Protein AF-A0A816IHI3-F1 (afdb_monomer)

Radius of gyration: 27.76 Å; Cα contacts (8 Å, |Δi|>4): 76; chains: 1; bounding box: 65×47×73 Å

pLDDT: mean 72.96, std 15.38, range [38.97, 95.5]

Nearest PDB structures (foldseek):
  6iwb-assembly1_A  TM=3.724E-01  e=8.977E+00  Homo sapiens

Foldseek 3Di:
DCCPDPVNVVLLVPQPAPLPSPDDDDPDPVVSVVVLVVVCLVDLSSLLSVLLSVLVVVQVVCCVPVVDHDDVVVSNVRSVVSSVVVVVVVVVVVVVVVVVVVVVVVVVVVVVVVVVVVVVVVVVVVVVPPDD

Secondary structure (DSSP, 8-state):
-TTTSHHHHHHHHTS--S--TTT---S-HHHHHHHHHHHHHH-HHHHHHHHHHHHHHHHHHHHHHH--PPPHHHHHHHHHHHHHHHHHHHHHHHHHHHHHHHHHHHHHHHHHHHHHHHHHHHHHHHHHSS--

Mean predicted aligned error: 13.95 Å

Organism: Brassica napus (NCBI:txid3708)

Structure (mmCIF, N/CA/C/O backbone):
data_AF-A0A816IHI3-F1
#
_entry.id   AF-A0A816IHI3-F1
#
loop_
_atom_site.group_PDB
_atom_site.id
_atom_site.type_symbol
_atom_site.label_atom_id
_atom_site.label_alt_id
_atom_site.label_comp_id
_atom_site.label_asym_id
_atom_site.label_entity_id
_atom_site.label_seq_id
_atom_site.pdbx_PDB_ins_code
_atom_site.Cartn_x
_atom_site.Cartn_y
_atom_site.Cartn_z
_atom_site.occupancy
_atom_site.B_iso_or_equiv
_atom_site.auth_seq_id
_atom_site.auth_comp_id
_atom_site.auth_asym_id
_atom_site.auth_atom_id
_atom_site.pdbx_PDB_model_num
ATOM 1 N N . MET A 1 1 ? -6.001 6.823 -14.780 1.00 54.69 1 MET A N 1
ATOM 2 C CA . MET A 1 1 ? -4.618 6.287 -14.841 1.00 54.69 1 MET A CA 1
ATOM 3 C C . MET A 1 1 ? -4.343 5.078 -13.939 1.00 54.69 1 MET A C 1
ATOM 5 O O . MET A 1 1 ? -3.525 4.252 -14.330 1.00 54.69 1 MET A O 1
ATOM 9 N N . LEU A 1 2 ? -4.966 4.953 -12.754 1.00 60.22 2 LEU A N 1
ATOM 10 C CA . LEU A 1 2 ? -4.739 3.817 -11.835 1.00 60.22 2 LEU A CA 1
ATOM 11 C C . LEU A 1 2 ? -5.284 2.477 -12.367 1.00 60.22 2 LEU A C 1
ATOM 13 O O . LEU A 1 2 ? -4.637 1.454 -12.176 1.00 60.22 2 LEU A O 1
ATOM 17 N N . PHE A 1 3 ? -6.414 2.505 -13.082 1.00 65.06 3 PHE A N 1
ATOM 18 C CA . PHE A 1 3 ? -7.050 1.319 -13.683 1.00 65.06 3 PHE A CA 1
ATOM 19 C C . PHE A 1 3 ? -7.268 1.426 -15.202 1.00 65.06 3 PHE A C 1
ATOM 21 O O . PHE A 1 3 ? -7.580 0.439 -15.857 1.00 65.06 3 PHE A O 1
ATOM 28 N N . GLU A 1 4 ? -7.068 2.613 -15.777 1.00 63.34 4 GLU A N 1
ATOM 29 C CA . GLU A 1 4 ? -7.273 2.878 -17.211 1.00 63.34 4 GLU A CA 1
ATOM 30 C C . GLU A 1 4 ? -6.145 2.338 -18.099 1.00 63.34 4 GLU A C 1
ATOM 32 O O . GLU A 1 4 ? -6.367 1.959 -19.245 1.00 63.34 4 GLU A O 1
ATOM 37 N N . CYS A 1 5 ? -4.908 2.311 -17.596 1.00 70.88 5 CYS A N 1
ATOM 38 C CA . CYS A 1 5 ? -3.792 1.760 -18.354 1.00 70.88 5 CYS A CA 1
ATOM 39 C C . CYS A 1 5 ? -3.744 0.248 -18.148 1.00 70.88 5 CYS A C 1
ATOM 41 O O . CYS A 1 5 ? -3.660 -0.207 -17.006 1.00 70.88 5 CYS A O 1
ATOM 43 N N . ARG A 1 6 ? -3.699 -0.514 -19.250 1.00 76.44 6 ARG A N 1
ATOM 44 C CA . ARG A 1 6 ? -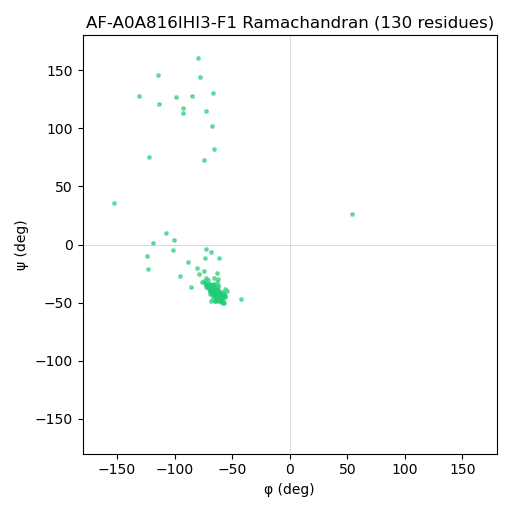3.599 -1.984 -19.249 1.00 76.44 6 ARG A CA 1
ATOM 45 C C . ARG A 1 6 ? -2.599 -2.508 -18.217 1.00 76.44 6 ARG A C 1
ATOM 47 O O . ARG A 1 6 ? -2.918 -3.404 -17.453 1.00 76.44 6 ARG A O 1
ATOM 54 N N . VAL A 1 7 ? -1.407 -1.919 -18.163 1.00 69.50 7 VAL A N 1
ATOM 55 C CA . VAL A 1 7 ? -0.346 -2.413 -17.275 1.00 69.50 7 VAL A CA 1
ATOM 56 C C . VAL A 1 7 ? -0.627 -2.105 -15.805 1.00 69.50 7 VAL A C 1
ATOM 58 O O . VAL A 1 7 ? -0.277 -2.889 -14.930 1.00 69.50 7 VAL A O 1
ATOM 61 N N . ALA A 1 8 ? -1.264 -0.970 -15.510 1.00 71.69 8 ALA A N 1
ATOM 62 C CA . ALA A 1 8 ? -1.695 -0.679 -14.148 1.00 71.69 8 ALA A CA 1
ATOM 63 C C . ALA A 1 8 ? -2.799 -1.659 -13.722 1.00 71.69 8 ALA A C 1
ATOM 65 O O . ALA A 1 8 ? -2.729 -2.207 -12.626 1.00 71.69 8 ALA A O 1
ATOM 66 N N . LYS A 1 9 ? -3.741 -1.956 -14.625 1.00 75.94 9 LYS A N 1
ATOM 67 C CA . LYS A 1 9 ? -4.796 -2.950 -14.418 1.00 75.94 9 LYS A CA 1
ATOM 68 C C . LYS A 1 9 ? -4.230 -4.338 -14.098 1.00 75.94 9 LYS A C 1
ATOM 70 O O . LYS A 1 9 ? -4.584 -4.896 -13.069 1.00 75.94 9 LYS A O 1
ATOM 75 N N . GLU A 1 10 ? -3.284 -4.827 -14.901 1.00 76.50 10 GLU A N 1
ATOM 76 C CA . GLU A 1 10 ? -2.610 -6.119 -14.679 1.00 76.50 10 GLU A CA 1
ATOM 77 C C . GLU A 1 10 ? -1.929 -6.181 -13.298 1.00 76.50 10 GLU A C 1
ATOM 79 O O . GLU A 1 10 ? -2.035 -7.180 -12.593 1.00 76.50 10 GLU A O 1
ATOM 84 N N . ILE A 1 11 ? -1.259 -5.102 -12.870 1.00 76.88 11 ILE A N 1
ATOM 85 C CA . ILE A 1 11 ? -0.626 -5.034 -11.541 1.00 76.88 11 ILE A CA 1
ATOM 86 C C . ILE A 1 11 ? -1.660 -5.157 -10.423 1.00 76.88 11 ILE A C 1
ATOM 88 O O . ILE A 1 11 ? -1.419 -5.882 -9.461 1.00 76.88 11 ILE A O 1
ATOM 92 N N . TRP A 1 12 ? -2.786 -4.456 -10.536 1.00 78.31 12 TRP A N 1
ATOM 93 C CA . TRP A 1 12 ? -3.829 -4.479 -9.513 1.00 78.31 12 TRP A CA 1
ATOM 94 C C . TRP A 1 12 ? -4.625 -5.790 -9.500 1.00 78.31 12 TRP A C 1
ATOM 96 O O . TRP A 1 12 ? -4.987 -6.251 -8.424 1.00 78.31 12 TRP A O 1
ATOM 106 N N . GLU A 1 13 ? -4.826 -6.434 -10.652 1.00 77.25 13 GLU A N 1
ATOM 107 C CA . GLU A 1 13 ? -5.466 -7.756 -10.759 1.00 77.25 13 GLU A CA 1
ATOM 108 C C . GLU A 1 13 ? -4.638 -8.880 -10.115 1.00 77.25 13 GLU A C 1
ATOM 110 O O . GLU A 1 13 ? -5.197 -9.858 -9.625 1.00 77.25 13 GLU A O 1
ATOM 115 N N . MET A 1 14 ? -3.308 -8.751 -10.079 1.00 73.62 14 MET A N 1
ATOM 116 C CA . MET A 1 14 ? -2.427 -9.748 -9.452 1.00 73.62 14 MET A CA 1
ATOM 117 C C . MET A 1 14 ? -2.459 -9.728 -7.919 1.00 73.62 14 MET A C 1
ATOM 119 O O . MET A 1 14 ? -1.895 -10.617 -7.279 1.00 73.62 14 MET A O 1
ATOM 123 N N . ILE A 1 15 ? -3.062 -8.710 -7.311 1.00 75.88 15 ILE A N 1
ATOM 124 C CA . ILE A 1 15 ? -3.031 -8.528 -5.863 1.00 75.88 15 ILE A CA 1
ATOM 125 C C . ILE A 1 15 ? -4.336 -9.074 -5.299 1.00 75.88 15 ILE A C 1
ATOM 127 O O . ILE A 1 15 ? -5.401 -8.673 -5.769 1.00 75.88 15 ILE A O 1
ATOM 131 N N . PRO A 1 16 ? -4.280 -9.977 -4.300 1.00 68.81 16 PRO A N 1
ATOM 132 C CA . PRO A 1 16 ? -5.449 -10.679 -3.782 1.00 68.81 16 PRO A CA 1
ATOM 133 C C . PRO A 1 16 ? -6.301 -9.741 -2.921 1.00 68.81 16 PRO A C 1
ATOM 135 O O . PRO A 1 16 ? -6.304 -9.831 -1.694 1.00 68.81 16 PRO A O 1
ATOM 138 N N . THR A 1 17 ? -6.986 -8.812 -3.577 1.00 68.62 17 THR A N 1
ATOM 139 C CA . THR A 1 17 ? -7.831 -7.793 -2.958 1.00 68.62 17 THR A CA 1
ATOM 140 C C . THR A 1 17 ? -9.277 -8.004 -3.338 1.00 68.62 17 THR A C 1
ATOM 142 O O . THR A 1 17 ? -9.586 -8.395 -4.464 1.00 68.62 17 THR A O 1
ATOM 145 N N . SER A 1 18 ? -10.174 -7.700 -2.409 1.00 64.81 18 SER A N 1
ATOM 146 C CA . SER A 1 18 ? -11.605 -7.597 -2.693 1.00 64.81 18 SER A CA 1
ATOM 147 C C . SER A 1 18 ? -11.961 -6.338 -3.489 1.00 64.81 18 SER A C 1
ATOM 149 O O . SER A 1 18 ? -13.115 -6.188 -3.895 1.00 64.81 18 SER A O 1
ATOM 151 N N . PHE A 1 19 ? -10.987 -5.456 -3.765 1.00 63.44 19 PHE A N 1
ATOM 152 C CA . PHE A 1 19 ? -11.126 -4.344 -4.701 1.00 63.44 19 PHE A CA 1
ATOM 153 C C . PHE A 1 19 ? -11.321 -4.898 -6.118 1.00 63.44 19 PHE A C 1
ATOM 155 O O . PHE A 1 19 ? -10.387 -5.035 -6.904 1.00 63.44 19 PHE A O 1
ATOM 162 N N . TYR A 1 20 ? -12.551 -5.276 -6.446 1.00 54.72 20 TYR A N 1
ATOM 163 C CA . TYR A 1 20 ? -12.875 -5.835 -7.747 1.00 54.72 20 TYR A CA 1
ATOM 164 C C . TYR A 1 20 ? -12.713 -4.744 -8.816 1.00 54.72 20 TYR A C 1
ATOM 166 O O . TYR A 1 20 ? -13.567 -3.876 -8.986 1.00 54.72 20 TYR A O 1
ATOM 174 N N . VAL A 1 21 ? -11.600 -4.801 -9.552 1.00 54.69 21 VAL A N 1
ATOM 175 C CA . VAL A 1 21 ? -11.231 -3.874 -10.639 1.00 54.69 21 VAL A CA 1
ATOM 176 C C . VAL A 1 21 ? -12.251 -3.891 -11.795 1.00 54.69 21 VAL A C 1
ATOM 178 O O . VAL A 1 21 ? -12.211 -3.029 -12.667 1.00 54.69 21 VAL A O 1
ATOM 181 N N . SER A 1 22 ? -13.185 -4.851 -11.840 1.00 52.47 22 SER A N 1
ATOM 182 C CA . SER A 1 22 ? -13.953 -5.139 -13.058 1.00 52.47 22 SER A CA 1
ATOM 183 C C . SER A 1 22 ? -15.386 -4.593 -13.136 1.00 52.47 22 SER A C 1
ATOM 185 O O . SER A 1 22 ? -15.996 -4.786 -14.184 1.00 52.47 22 SER A O 1
ATOM 187 N N . ALA A 1 23 ? -15.958 -3.965 -12.099 1.00 51.47 23 ALA A N 1
ATOM 188 C CA . ALA A 1 23 ? -17.389 -3.596 -12.126 1.00 51.47 23 ALA A CA 1
ATOM 189 C C . ALA A 1 23 ? -17.705 -2.103 -11.926 1.00 51.47 23 ALA A C 1
ATOM 191 O O . ALA A 1 23 ? -18.780 -1.662 -12.324 1.00 51.47 23 ALA A O 1
ATOM 192 N N . SER A 1 24 ? -16.805 -1.312 -11.335 1.00 53.25 24 SER A N 1
ATOM 193 C CA . SER A 1 24 ? -17.119 0.075 -10.954 1.00 53.25 24 SER A CA 1
ATOM 194 C C . SER A 1 24 ? -15.897 0.996 -10.917 1.00 53.25 24 SER A C 1
ATOM 196 O O . SER A 1 24 ? -15.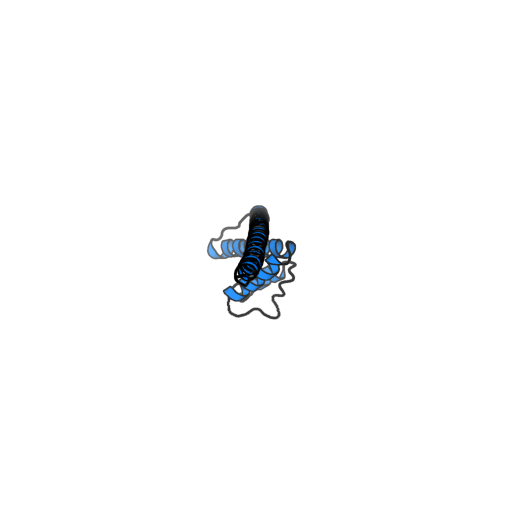786 1.848 -10.038 1.00 53.25 24 SER A O 1
ATOM 198 N N . THR A 1 25 ? -14.937 0.814 -11.823 1.00 60.88 25 THR A N 1
ATOM 199 C CA . THR A 1 25 ? -13.873 1.809 -12.011 1.00 60.88 25 THR A CA 1
ATOM 200 C C . THR A 1 25 ? -14.470 3.018 -12.713 1.00 60.88 25 THR A C 1
ATOM 202 O O . THR A 1 25 ? -14.914 2.893 -13.855 1.00 60.88 25 THR A O 1
ATOM 205 N N . SER A 1 26 ? -14.508 4.169 -12.044 1.00 63.72 26 SER A N 1
ATOM 206 C CA . SER A 1 26 ? -14.887 5.418 -12.703 1.00 63.72 26 SER A CA 1
ATOM 207 C C . SER A 1 26 ? -13.700 5.983 -13.485 1.00 63.72 26 SER A C 1
ATOM 209 O O . SER A 1 26 ? -12.546 5.652 -13.203 1.00 63.72 26 SER A O 1
ATOM 211 N N . ASP A 1 27 ? -13.952 6.874 -14.443 1.00 68.00 27 ASP A N 1
ATOM 212 C CA . ASP A 1 27 ? -12.881 7.612 -15.136 1.00 68.00 27 ASP A CA 1
ATOM 213 C C . ASP A 1 27 ? -12.167 8.611 -14.199 1.00 68.00 27 ASP A C 1
ATOM 215 O O . ASP A 1 27 ? -11.164 9.235 -14.550 1.00 68.00 27 ASP A O 1
ATOM 219 N N . ASN A 1 28 ? -12.672 8.776 -12.971 1.00 76.31 28 ASN A N 1
ATOM 220 C CA . ASN A 1 28 ? -12.136 9.690 -11.984 1.00 76.31 28 ASN A CA 1
ATOM 221 C C . ASN A 1 28 ? -11.129 8.984 -11.063 1.00 76.31 28 ASN A C 1
ATOM 223 O O . ASN A 1 28 ? -11.455 8.147 -10.219 1.00 76.31 28 ASN A O 1
ATOM 227 N N . LEU A 1 29 ? -9.864 9.390 -11.177 1.00 73.06 29 LEU A N 1
ATOM 228 C CA . LEU A 1 29 ? -8.768 8.904 -10.339 1.00 73.06 29 LEU A CA 1
ATOM 229 C C . LEU A 1 29 ? -9.044 9.063 -8.836 1.00 73.06 29 LEU A C 1
ATOM 231 O O . LEU A 1 29 ? -8.693 8.182 -8.054 1.00 73.06 29 LEU A O 1
ATOM 235 N N . ILE A 1 30 ? -9.645 10.184 -8.435 1.00 78.25 30 ILE A N 1
ATOM 236 C CA . ILE A 1 30 ? -9.879 10.517 -7.027 1.00 78.25 30 ILE A CA 1
ATOM 237 C C . ILE A 1 30 ? -10.929 9.579 -6.436 1.00 78.25 30 ILE A C 1
ATOM 239 O O . ILE A 1 30 ? -10.747 9.075 -5.331 1.00 78.25 30 ILE A O 1
ATOM 243 N N . GLU A 1 31 ? -11.999 9.300 -7.177 1.00 76.44 31 GLU A N 1
ATOM 244 C CA . GLU A 1 31 ? -13.033 8.351 -6.756 1.00 76.44 31 GLU A CA 1
ATOM 245 C C . GLU A 1 31 ? -12.459 6.949 -6.602 1.00 76.44 31 GLU A C 1
ATOM 247 O O . GLU A 1 31 ? -12.630 6.334 -5.554 1.00 76.44 31 GLU A O 1
ATOM 252 N N . ASN A 1 32 ? -11.694 6.488 -7.590 1.00 75.00 32 ASN A N 1
ATOM 253 C CA . ASN A 1 32 ? -11.012 5.199 -7.529 1.00 75.00 32 ASN A CA 1
ATOM 254 C C . ASN A 1 32 ? -10.097 5.085 -6.298 1.00 75.00 32 ASN A C 1
ATOM 256 O O . ASN A 1 32 ? -10.126 4.076 -5.597 1.00 75.00 32 ASN A O 1
ATOM 260 N N . ILE A 1 33 ? -9.320 6.128 -5.984 1.00 78.25 33 ILE A N 1
ATOM 261 C CA . ILE A 1 33 ? -8.488 6.161 -4.771 1.00 78.25 33 ILE A CA 1
ATOM 262 C C . ILE A 1 33 ? -9.359 6.139 -3.512 1.00 78.25 33 ILE A C 1
ATOM 264 O O . ILE A 1 33 ? -9.055 5.404 -2.577 1.00 78.25 33 ILE A O 1
ATOM 268 N N . ASN A 1 34 ? -10.450 6.903 -3.478 1.00 79.25 34 ASN A N 1
ATOM 269 C CA . ASN A 1 34 ? -11.355 6.928 -2.332 1.00 79.25 34 ASN A CA 1
ATOM 270 C C . ASN A 1 34 ? -11.997 5.560 -2.079 1.00 79.25 34 ASN A C 1
ATOM 272 O O . ASN A 1 34 ? -12.044 5.133 -0.928 1.00 79.25 34 ASN A O 1
ATOM 276 N N . TYR A 1 35 ? -12.421 4.841 -3.121 1.00 77.19 35 TYR A N 1
ATOM 277 C CA . TYR A 1 35 ? -12.937 3.476 -2.989 1.00 77.19 35 TYR A CA 1
ATOM 278 C C . TYR A 1 35 ? -11.908 2.533 -2.359 1.00 77.19 35 TYR A C 1
ATOM 280 O O . TYR A 1 35 ? -12.228 1.807 -1.415 1.00 77.19 35 TYR A O 1
ATOM 288 N N . LEU A 1 36 ? -10.658 2.598 -2.823 1.00 75.75 36 LEU A N 1
ATOM 289 C CA . LEU A 1 36 ? -9.564 1.804 -2.264 1.00 75.75 36 LEU A CA 1
ATOM 290 C C . LEU A 1 36 ? -9.297 2.158 -0.796 1.00 75.75 36 LEU A C 1
ATOM 292 O O . LEU A 1 36 ? -9.155 1.273 0.047 1.00 75.75 36 LEU A O 1
ATOM 296 N N . LEU A 1 37 ? -9.282 3.451 -0.465 1.00 77.38 37 LEU A N 1
ATOM 297 C CA . LEU A 1 37 ? -9.068 3.920 0.903 1.00 77.38 37 LEU A CA 1
ATOM 298 C C . LEU A 1 37 ? -10.212 3.520 1.840 1.00 77.38 37 LEU A C 1
ATOM 300 O O . LEU A 1 37 ? -9.959 3.209 3.003 1.00 77.38 37 LEU A O 1
ATOM 304 N N . ILE A 1 38 ? -11.458 3.509 1.362 1.00 79.12 38 ILE A N 1
ATOM 305 C CA . ILE A 1 38 ? -12.614 3.076 2.154 1.00 79.12 38 ILE A CA 1
ATOM 306 C C . ILE A 1 38 ? -12.492 1.591 2.503 1.00 79.12 38 ILE A C 1
ATOM 308 O O . ILE A 1 38 ? -12.611 1.248 3.680 1.00 79.12 38 ILE A O 1
ATOM 312 N N . GLY A 1 39 ? -12.192 0.718 1.536 1.00 73.88 39 GLY A N 1
ATOM 313 C CA . GLY A 1 39 ? -12.004 -0.706 1.842 1.00 73.88 39 GLY A CA 1
ATOM 314 C C . GLY A 1 39 ? -10.766 -0.963 2.710 1.00 73.88 39 GLY A C 1
ATOM 315 O O . GLY A 1 39 ? -10.834 -1.743 3.657 1.00 73.88 39 GLY A O 1
ATOM 316 N N . ALA A 1 40 ? -9.680 -0.206 2.512 1.00 75.19 40 ALA A N 1
ATOM 317 C CA . ALA A 1 40 ? -8.499 -0.257 3.379 1.00 75.19 40 ALA A CA 1
ATOM 318 C C . ALA A 1 40 ? -8.777 0.176 4.835 1.00 75.19 40 ALA A C 1
ATOM 320 O O . ALA A 1 40 ? -8.047 -0.211 5.748 1.00 75.19 40 ALA A O 1
ATOM 321 N N . LYS A 1 41 ? -9.814 0.985 5.089 1.00 75.44 41 LYS A N 1
ATOM 322 C CA . LYS A 1 41 ? -10.251 1.313 6.458 1.00 75.44 41 LYS A CA 1
ATOM 323 C C . LYS A 1 41 ? -11.081 0.203 7.102 1.00 75.44 41 LYS A C 1
ATOM 325 O O . LYS A 1 41 ? -11.131 0.141 8.327 1.00 75.44 41 LYS A O 1
ATOM 330 N N . GLN A 1 42 ? -11.746 -0.632 6.307 1.00 76.88 42 GLN A N 1
ATOM 331 C CA . GLN A 1 42 ? -12.634 -1.687 6.799 1.00 76.88 42 GLN A CA 1
ATOM 332 C C . GLN A 1 42 ? -11.872 -2.975 7.134 1.00 76.88 42 GLN A C 1
ATOM 334 O O . GLN A 1 42 ? -12.191 -3.618 8.132 1.00 76.88 42 GLN A O 1
ATOM 339 N N . ASP A 1 43 ? -10.840 -3.319 6.356 1.00 79.12 43 ASP A N 1
ATOM 340 C CA . ASP A 1 43 ? -10.009 -4.503 6.588 1.00 79.12 43 ASP A CA 1
ATOM 341 C C . ASP A 1 43 ? -8.506 -4.167 6.549 1.00 79.12 43 ASP A C 1
ATOM 343 O O . ASP A 1 43 ? -7.973 -3.608 5.587 1.00 79.12 43 ASP A O 1
ATOM 347 N N . LYS A 1 44 ? -7.789 -4.574 7.603 1.00 78.25 44 LYS A N 1
ATOM 348 C CA . LYS A 1 44 ? -6.329 -4.434 7.718 1.00 78.25 44 LYS A CA 1
ATOM 349 C C . LYS A 1 44 ? -5.578 -5.208 6.630 1.00 78.25 44 LYS A C 1
ATOM 351 O O . LYS A 1 44 ? -4.475 -4.809 6.255 1.00 78.25 44 LYS A O 1
ATOM 356 N N . ARG A 1 45 ? -6.142 -6.316 6.137 1.00 79.38 45 ARG A N 1
ATOM 357 C CA . ARG A 1 45 ? -5.572 -7.078 5.015 1.00 79.38 45 ARG A CA 1
ATOM 358 C C . ARG A 1 45 ? -5.656 -6.274 3.725 1.00 79.38 45 ARG A C 1
ATOM 360 O O . ARG A 1 45 ? -4.664 -6.185 3.007 1.00 79.38 45 ARG A O 1
ATOM 367 N N . GLU A 1 46 ? -6.784 -5.610 3.496 1.00 81.88 46 GLU A N 1
ATOM 368 C CA . GLU A 1 46 ? -6.979 -4.751 2.328 1.00 81.88 46 GLU A CA 1
ATOM 369 C C . GLU A 1 46 ? -6.077 -3.519 2.356 1.00 81.88 46 GLU A C 1
ATOM 371 O O . GLU A 1 46 ? -5.533 -3.136 1.322 1.00 81.88 46 GLU A O 1
ATOM 376 N N . ALA A 1 47 ? -5.807 -2.953 3.536 1.00 84.00 47 ALA A N 1
ATOM 377 C CA . ALA A 1 47 ? -4.806 -1.896 3.679 1.00 84.00 47 ALA A CA 1
ATOM 378 C C . ALA A 1 47 ? -3.409 -2.358 3.240 1.00 84.00 47 ALA A C 1
ATOM 380 O O . ALA A 1 47 ? -2.750 -1.688 2.443 1.00 84.00 47 ALA A O 1
ATOM 381 N N . LEU A 1 48 ? -2.955 -3.522 3.719 1.00 86.38 48 LEU A N 1
ATOM 382 C CA . LEU A 1 48 ? -1.655 -4.065 3.323 1.00 86.38 48 LEU A CA 1
ATOM 383 C C . LEU A 1 48 ? -1.600 -4.337 1.819 1.00 86.38 48 LEU A C 1
ATOM 385 O O . LEU A 1 48 ? -0.615 -3.985 1.167 1.00 86.38 48 LEU A O 1
ATOM 389 N N . ASN A 1 49 ? -2.654 -4.934 1.271 1.00 85.31 49 ASN A N 1
ATOM 390 C CA . ASN A 1 49 ? -2.728 -5.223 -0.149 1.00 85.31 49 ASN A CA 1
ATOM 391 C C . ASN A 1 49 ? -2.714 -3.947 -1.004 1.00 85.31 49 ASN A C 1
ATOM 393 O O . ASN A 1 49 ? -2.007 -3.887 -2.012 1.00 85.31 49 ASN A O 1
ATOM 397 N N . PHE A 1 50 ? -3.430 -2.904 -0.575 1.00 85.44 50 PHE A N 1
ATOM 398 C CA . PHE A 1 50 ? -3.406 -1.595 -1.219 1.00 85.44 50 PHE A CA 1
ATOM 399 C C . PHE A 1 50 ? -1.983 -1.026 -1.267 1.00 85.44 50 PHE A C 1
ATOM 401 O O . PHE A 1 50 ? -1.498 -0.658 -2.339 1.00 85.44 50 PHE A O 1
ATOM 408 N N . PHE A 1 51 ? -1.271 -1.007 -0.134 1.00 89.12 51 PHE A N 1
ATOM 409 C CA . PHE A 1 51 ? 0.105 -0.506 -0.099 1.00 89.12 51 PHE A CA 1
ATOM 410 C C . PHE A 1 51 ? 1.069 -1.388 -0.898 1.00 89.12 51 PHE A C 1
ATOM 412 O O . PHE A 1 51 ? 1.993 -0.867 -1.527 1.00 89.12 51 PHE A O 1
ATOM 419 N N . ALA A 1 52 ? 0.861 -2.705 -0.938 1.00 88.50 52 ALA A N 1
ATOM 420 C CA . ALA A 1 52 ? 1.636 -3.589 -1.803 1.00 88.50 52 ALA A CA 1
ATOM 421 C C . ALA A 1 52 ? 1.468 -3.195 -3.279 1.00 88.50 52 ALA A C 1
ATOM 423 O O . ALA A 1 52 ? 2.466 -2.971 -3.970 1.00 88.50 52 ALA A O 1
ATOM 424 N N . GLY A 1 53 ? 0.230 -3.005 -3.740 1.00 86.31 53 GLY A N 1
ATOM 425 C CA . GLY A 1 53 ? -0.047 -2.599 -5.119 1.00 86.31 53 GLY A CA 1
ATOM 426 C C . GLY A 1 53 ? 0.456 -1.226 -5.473 1.00 86.31 53 GLY A C 1
ATOM 427 O O . GLY A 1 53 ? 1.095 -1.049 -6.511 1.00 86.31 53 GLY A O 1
ATOM 428 N N . TRP A 1 54 ? 0.297 -0.282 -4.556 1.00 87.88 54 TRP A N 1
ATOM 429 C CA . TRP A 1 54 ? 0.841 1.055 -4.703 1.00 87.88 54 TRP A CA 1
ATOM 430 C C . TRP A 1 54 ? 2.362 1.043 -4.898 1.00 87.88 54 TRP A C 1
ATOM 432 O O . TRP A 1 54 ? 2.891 1.707 -5.791 1.00 87.88 54 TRP A O 1
ATOM 442 N N . ASN A 1 55 ? 3.093 0.261 -4.099 1.00 91.25 55 ASN A N 1
ATOM 443 C CA . ASN A 1 55 ? 4.551 0.190 -4.201 1.00 91.25 55 ASN A CA 1
ATOM 444 C C . ASN A 1 55 ? 5.029 -0.572 -5.443 1.00 91.25 55 ASN A C 1
ATOM 446 O O . ASN A 1 55 ? 6.011 -0.151 -6.057 1.00 91.25 55 ASN A O 1
ATOM 450 N N . ILE A 1 56 ? 4.331 -1.632 -5.860 1.00 88.31 56 ILE A N 1
ATOM 451 C CA . ILE A 1 56 ? 4.632 -2.344 -7.112 1.00 88.31 56 ILE A CA 1
ATOM 452 C C . ILE A 1 56 ? 4.396 -1.425 -8.316 1.00 88.31 56 ILE A C 1
ATOM 454 O O . ILE A 1 56 ? 5.251 -1.329 -9.199 1.00 88.31 56 ILE A O 1
ATOM 458 N N . TRP A 1 57 ? 3.283 -0.690 -8.323 1.00 87.56 57 TRP A N 1
ATOM 459 C CA . TRP A 1 57 ? 2.973 0.289 -9.360 1.00 87.56 57 TRP A CA 1
ATOM 460 C C . TRP A 1 57 ? 4.037 1.398 -9.433 1.00 87.56 57 TRP A C 1
ATOM 462 O O . TRP A 1 57 ? 4.563 1.672 -10.515 1.00 87.56 57 TRP A O 1
ATOM 472 N N . LYS A 1 58 ? 4.449 1.964 -8.286 1.00 89.00 58 LYS A N 1
ATOM 473 C CA . LYS A 1 58 ? 5.561 2.934 -8.206 1.00 89.00 58 LYS A CA 1
ATOM 474 C C . LYS A 1 58 ? 6.873 2.355 -8.745 1.00 89.00 58 LYS A C 1
ATOM 476 O O . LYS A 1 58 ? 7.515 2.999 -9.572 1.00 89.00 58 LYS A O 1
ATOM 481 N N . MET A 1 59 ? 7.262 1.148 -8.322 1.00 89.81 59 MET A N 1
ATOM 482 C CA . MET A 1 59 ? 8.476 0.473 -8.806 1.00 89.81 59 MET A CA 1
ATOM 483 C C . MET A 1 59 ? 8.456 0.332 -10.330 1.00 89.81 59 MET A C 1
ATOM 485 O O . MET A 1 59 ? 9.445 0.621 -11.001 1.00 89.81 59 MET A O 1
ATOM 489 N N . ARG A 1 60 ? 7.322 -0.090 -10.894 1.00 85.69 60 ARG A N 1
ATOM 490 C CA . ARG A 1 60 ? 7.172 -0.260 -12.339 1.00 85.69 60 ARG A CA 1
ATOM 491 C C . ARG A 1 60 ? 7.258 1.072 -13.082 1.00 85.69 60 ARG A C 1
ATOM 493 O O . ARG A 1 60 ? 7.911 1.142 -14.122 1.00 85.69 60 ARG A O 1
ATOM 500 N N . ASN A 1 61 ? 6.644 2.129 -12.557 1.00 86.38 61 ASN A N 1
ATOM 501 C CA . ASN A 1 61 ? 6.778 3.469 -13.128 1.00 86.38 61 ASN A CA 1
ATOM 502 C C . ASN A 1 61 ? 8.229 3.959 -13.075 1.00 86.38 61 ASN A C 1
ATOM 504 O O . ASN A 1 61 ? 8.703 4.561 -14.033 1.00 86.38 61 ASN A O 1
ATOM 508 N N . ASN A 1 62 ? 8.966 3.630 -12.015 1.00 89.44 62 ASN A N 1
ATOM 509 C CA . ASN A 1 62 ? 10.383 3.964 -11.905 1.00 89.44 62 ASN A CA 1
ATOM 510 C C . ASN A 1 62 ? 11.230 3.279 -12.994 1.00 89.44 62 ASN A C 1
ATOM 512 O O . ASN A 1 62 ? 12.117 3.897 -13.582 1.00 89.44 62 ASN A O 1
ATOM 516 N N . ILE A 1 63 ? 10.903 2.028 -13.332 1.00 88.38 63 ILE A N 1
ATOM 517 C CA . ILE A 1 63 ? 11.540 1.311 -14.445 1.00 88.38 63 ILE A CA 1
ATOM 518 C C . ILE A 1 63 ? 11.226 1.998 -15.778 1.00 88.38 63 ILE A C 1
ATOM 520 O O . ILE A 1 63 ? 12.136 2.214 -16.569 1.00 88.38 63 ILE A O 1
ATOM 524 N N . LEU A 1 64 ? 9.966 2.369 -16.020 1.00 84.69 64 LEU A N 1
ATOM 525 C CA . LEU A 1 64 ? 9.560 2.988 -17.284 1.00 84.69 64 LEU A CA 1
ATOM 526 C C . LEU A 1 64 ? 10.129 4.391 -17.504 1.00 84.69 64 LEU A C 1
ATOM 528 O O . LEU A 1 64 ? 10.611 4.693 -18.590 1.00 84.69 64 LEU A O 1
ATOM 532 N N . PHE A 1 65 ? 10.014 5.264 -16.505 1.00 87.94 65 PHE A N 1
ATOM 533 C CA . PHE A 1 65 ? 10.295 6.690 -16.677 1.00 87.94 65 PHE A CA 1
ATOM 534 C C . PHE A 1 65 ? 11.719 7.059 -16.271 1.00 87.94 65 PHE A C 1
ATOM 536 O O . PHE A 1 65 ?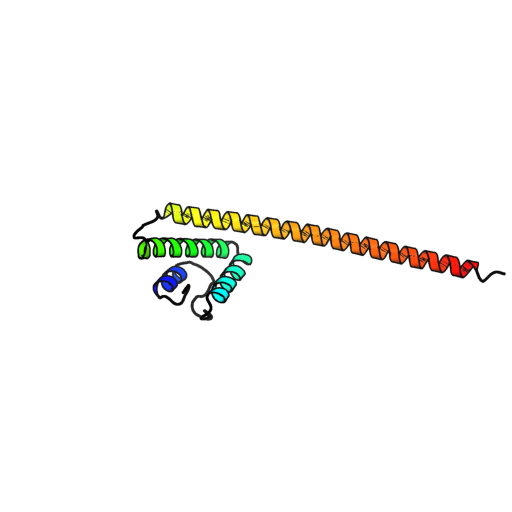 12.290 8.003 -16.808 1.00 87.94 65 PHE A O 1
ATOM 543 N N . HIS A 1 66 ? 12.320 6.299 -15.356 1.00 90.12 66 HIS A N 1
ATOM 544 C CA . HIS A 1 66 ? 13.643 6.597 -14.807 1.00 90.12 66 HIS A CA 1
ATOM 545 C C . HIS A 1 66 ? 14.672 5.502 -15.091 1.00 90.12 66 HIS A C 1
ATOM 547 O O . HIS A 1 66 ? 15.814 5.630 -14.658 1.00 90.12 66 HIS A O 1
ATOM 553 N N . HIS A 1 67 ? 14.289 4.433 -15.804 1.00 90.69 67 HIS A N 1
ATOM 554 C CA . HIS A 1 67 ? 15.168 3.308 -16.153 1.00 90.69 67 HIS A CA 1
ATOM 555 C C . HIS A 1 67 ? 15.837 2.686 -14.916 1.00 90.69 67 HIS A C 1
ATOM 557 O O . HIS A 1 67 ? 16.913 2.092 -14.983 1.00 90.69 67 HIS A O 1
ATOM 563 N N . LYS A 1 68 ? 15.179 2.822 -13.758 1.00 91.38 68 LYS A N 1
ATOM 564 C CA . LYS A 1 68 ? 15.699 2.425 -12.455 1.00 91.38 68 LYS A CA 1
ATOM 565 C C . LYS A 1 68 ? 14.873 1.277 -11.904 1.00 91.38 68 LYS A C 1
ATOM 567 O O . LYS A 1 68 ? 13.674 1.409 -11.671 1.00 91.38 68 LYS A O 1
ATOM 572 N N . ARG A 1 69 ? 15.540 0.154 -11.643 1.00 90.75 69 ARG A N 1
ATOM 573 C CA . ARG A 1 69 ? 14.935 -1.000 -10.976 1.00 90.75 69 ARG A CA 1
ATOM 574 C C . ARG A 1 69 ? 15.169 -0.905 -9.474 1.00 90.75 69 ARG A C 1
ATOM 576 O O . ARG A 1 69 ? 16.307 -0.952 -9.011 1.00 90.75 69 ARG A O 1
ATOM 583 N N . ASP A 1 70 ? 14.089 -0.797 -8.709 1.00 90.94 70 ASP A N 1
ATOM 584 C CA . ASP A 1 70 ? 14.164 -0.964 -7.263 1.00 90.94 70 ASP A CA 1
ATOM 585 C C . ASP A 1 70 ? 14.243 -2.448 -6.896 1.00 90.94 70 ASP A C 1
ATOM 587 O O . ASP A 1 70 ? 13.647 -3.314 -7.536 1.00 90.94 70 ASP A O 1
ATOM 591 N N . HIS A 1 71 ? 15.006 -2.747 -5.847 1.00 93.38 71 HIS A N 1
ATOM 592 C CA . HIS A 1 71 ? 15.098 -4.097 -5.313 1.00 93.38 71 HIS A CA 1
ATOM 593 C C . HIS A 1 71 ? 13.752 -4.513 -4.707 1.00 93.38 71 HIS A C 1
ATOM 595 O O . HIS A 1 71 ? 13.218 -3.795 -3.860 1.00 93.38 71 HIS A O 1
ATOM 601 N N . ILE A 1 72 ? 13.237 -5.691 -5.066 1.00 89.25 72 ILE A N 1
ATOM 602 C CA . ILE A 1 72 ? 11.900 -6.142 -4.648 1.00 89.25 72 ILE A CA 1
ATOM 603 C C . ILE A 1 72 ? 11.719 -6.153 -3.121 1.00 89.25 72 ILE A C 1
ATOM 605 O O . ILE A 1 72 ? 10.692 -5.707 -2.620 1.00 89.25 72 ILE A O 1
ATOM 609 N N . LEU A 1 73 ? 12.748 -6.538 -2.353 1.00 93.50 73 LEU A N 1
ATOM 610 C CA . LEU A 1 73 ? 12.678 -6.478 -0.885 1.00 93.50 73 LEU A CA 1
ATOM 611 C C . LEU A 1 73 ? 12.492 -5.045 -0.363 1.00 93.50 73 LEU A C 1
ATOM 613 O O . LEU A 1 73 ? 11.773 -4.845 0.610 1.00 93.50 73 LEU A O 1
ATOM 617 N N . ARG A 1 74 ? 13.082 -4.028 -1.013 1.00 93.44 74 ARG A N 1
ATOM 618 C CA . ARG A 1 74 ? 12.872 -2.622 -0.617 1.00 93.44 74 ARG A CA 1
ATOM 619 C C . ARG A 1 74 ? 11.417 -2.209 -0.824 1.00 93.44 74 ARG A C 1
ATOM 621 O O . ARG A 1 74 ? 10.876 -1.500 0.016 1.00 93.44 74 ARG A O 1
ATOM 628 N N . VAL A 1 75 ? 10.793 -2.681 -1.901 1.00 92.75 75 VAL A N 1
ATOM 629 C CA . VAL A 1 75 ? 9.380 -2.433 -2.226 1.00 92.75 75 VAL A CA 1
ATOM 630 C C . VAL A 1 75 ? 8.462 -3.100 -1.200 1.00 92.75 75 VAL A C 1
ATOM 632 O O . VAL A 1 75 ? 7.573 -2.445 -0.662 1.00 92.75 75 VAL A O 1
ATOM 635 N N . ILE A 1 76 ? 8.733 -4.359 -0.845 1.00 90.62 76 ILE A N 1
ATOM 636 C CA . ILE A 1 76 ? 7.982 -5.089 0.189 1.00 90.62 76 ILE A CA 1
ATOM 637 C C . ILE A 1 76 ? 8.120 -4.397 1.553 1.00 90.62 76 ILE A C 1
ATOM 639 O O . ILE A 1 76 ? 7.124 -4.127 2.221 1.00 90.62 76 ILE A O 1
ATOM 643 N N . HIS A 1 77 ? 9.343 -4.043 1.961 1.00 95.19 77 HIS A N 1
ATOM 644 C CA . HIS A 1 77 ? 9.563 -3.326 3.219 1.00 95.19 77 HIS A CA 1
ATOM 645 C C . HIS A 1 77 ? 8.913 -1.938 3.231 1.00 95.19 77 HIS A C 1
ATOM 647 O O . HIS A 1 77 ? 8.495 -1.480 4.293 1.00 95.19 77 HIS A O 1
ATOM 653 N N . ALA A 1 78 ? 8.831 -1.256 2.085 1.00 94.69 78 ALA A N 1
ATOM 654 C CA . ALA A 1 78 ? 8.106 0.004 1.972 1.00 94.69 78 ALA A CA 1
ATOM 655 C C . ALA A 1 78 ? 6.606 -0.201 2.217 1.00 94.69 78 ALA A C 1
ATOM 657 O O . ALA A 1 78 ? 6.051 0.482 3.072 1.00 94.69 78 ALA A O 1
ATOM 658 N N . ALA A 1 79 ? 5.991 -1.199 1.574 1.00 92.62 79 ALA A N 1
ATOM 659 C CA . ALA A 1 79 ? 4.577 -1.520 1.770 1.00 92.62 79 ALA A CA 1
ATOM 660 C C . ALA A 1 79 ? 4.251 -1.883 3.230 1.00 92.62 79 ALA A C 1
ATOM 662 O O . ALA A 1 79 ? 3.288 -1.372 3.798 1.00 92.62 79 ALA A O 1
ATOM 663 N N . ILE A 1 80 ? 5.091 -2.701 3.878 1.00 93.00 80 ILE A N 1
ATOM 664 C CA . ILE A 1 80 ? 4.925 -3.055 5.299 1.00 93.00 80 ILE A CA 1
ATOM 665 C C . ILE A 1 80 ? 5.002 -1.807 6.185 1.00 93.00 80 ILE A C 1
ATOM 667 O O . ILE A 1 80 ? 4.184 -1.640 7.088 1.00 93.00 80 ILE A O 1
ATOM 671 N N . ARG A 1 81 ? 5.972 -0.921 5.934 1.00 95.50 81 ARG A N 1
ATOM 672 C CA . ARG A 1 81 ? 6.161 0.311 6.711 1.00 95.50 81 ARG A CA 1
ATOM 673 C C . ARG A 1 81 ? 4.986 1.272 6.545 1.00 95.50 81 ARG A C 1
ATOM 675 O O . ARG A 1 81 ? 4.513 1.816 7.536 1.00 95.50 81 ARG A O 1
ATOM 682 N N . GLU A 1 82 ? 4.512 1.462 5.316 1.00 93.44 82 GLU A N 1
ATOM 683 C CA . GLU A 1 82 ? 3.334 2.284 5.020 1.00 93.44 82 GLU A CA 1
ATOM 684 C C . GLU A 1 82 ? 2.097 1.729 5.744 1.00 93.44 82 GLU A C 1
ATOM 686 O O . GLU A 1 82 ? 1.424 2.471 6.459 1.00 93.44 82 GLU A O 1
ATOM 691 N N . ASN A 1 83 ? 1.880 0.409 5.693 1.00 91.56 83 ASN A N 1
ATOM 692 C CA . ASN A 1 83 ? 0.802 -0.248 6.431 1.00 91.56 83 ASN A CA 1
ATOM 693 C C . ASN A 1 83 ? 0.936 -0.080 7.959 1.00 91.56 83 ASN A C 1
ATOM 695 O O . ASN A 1 83 ? -0.047 0.156 8.657 1.00 91.56 83 ASN A O 1
ATOM 699 N N . GLN A 1 84 ? 2.146 -0.170 8.518 1.00 92.88 84 GLN A N 1
ATOM 700 C CA . GLN A 1 84 ? 2.370 0.074 9.949 1.00 92.88 84 GLN A CA 1
ATOM 701 C C . GLN A 1 84 ? 2.039 1.518 10.345 1.00 92.88 84 GLN A C 1
ATOM 703 O O . GLN A 1 84 ? 1.407 1.737 11.377 1.00 92.88 84 GLN A O 1
ATOM 708 N N . CYS A 1 85 ? 2.451 2.498 9.539 1.00 92.69 85 CYS A N 1
ATOM 709 C CA . CYS A 1 85 ? 2.113 3.903 9.765 1.00 92.69 85 CYS A CA 1
ATOM 710 C C . CYS A 1 85 ? 0.600 4.139 9.678 1.00 92.69 85 CYS A C 1
ATOM 712 O O . CYS A 1 85 ? 0.050 4.845 10.519 1.00 92.69 85 CYS A O 1
ATOM 714 N N . TRP A 1 86 ? -0.071 3.506 8.714 1.00 89.75 86 TRP A N 1
ATOM 715 C CA . TRP A 1 86 ? -1.523 3.566 8.556 1.00 89.75 86 TRP A CA 1
ATOM 716 C C . TRP A 1 86 ? -2.264 3.039 9.786 1.00 89.75 86 TRP A C 1
ATOM 718 O O . TRP A 1 86 ? -3.111 3.736 10.340 1.00 89.75 86 TRP A O 1
ATOM 728 N N . ASN A 1 87 ? -1.891 1.852 10.271 1.00 88.94 87 ASN A N 1
ATOM 729 C CA . ASN A 1 87 ? -2.497 1.272 11.471 1.00 88.94 87 ASN A CA 1
ATOM 730 C C . ASN A 1 87 ? -2.311 2.180 12.695 1.00 88.94 87 ASN A C 1
ATOM 732 O O . ASN A 1 87 ? -3.278 2.461 13.395 1.00 88.94 87 ASN A O 1
ATOM 736 N N . LYS A 1 88 ? -1.105 2.731 12.897 1.00 90.25 88 LYS A N 1
ATOM 737 C CA . LYS A 1 88 ? -0.847 3.690 13.985 1.00 90.25 88 LYS A CA 1
ATOM 738 C C . LYS A 1 88 ? -1.736 4.932 13.887 1.00 90.25 88 LYS A C 1
ATOM 740 O O . LYS A 1 88 ? -2.225 5.407 14.906 1.00 90.25 88 LYS A O 1
ATOM 745 N N . ALA A 1 89 ? -1.946 5.464 12.683 1.00 87.56 89 ALA A N 1
ATOM 746 C CA . ALA A 1 89 ? -2.803 6.630 12.477 1.00 87.56 89 ALA A CA 1
ATOM 747 C C . ALA A 1 89 ? -4.279 6.329 12.801 1.00 87.56 89 ALA A C 1
ATOM 749 O O . ALA A 1 89 ? -4.934 7.141 13.453 1.00 87.56 89 ALA A O 1
ATOM 750 N N . ILE A 1 90 ? -4.777 5.149 12.414 1.00 86.56 90 ILE A N 1
ATOM 751 C CA . ILE A 1 90 ? -6.134 4.692 12.753 1.00 86.56 90 ILE A CA 1
ATOM 752 C C . ILE A 1 90 ? -6.295 4.515 14.269 1.00 86.56 90 ILE A C 1
ATOM 754 O O . ILE A 1 90 ? -7.298 4.951 14.840 1.00 86.56 90 ILE A O 1
ATOM 758 N N . ASP A 1 91 ? -5.307 3.918 14.938 1.00 86.31 91 ASP A N 1
ATOM 759 C CA . ASP A 1 91 ? -5.349 3.705 16.388 1.00 86.31 91 ASP A CA 1
ATOM 760 C C . ASP A 1 91 ? -5.403 5.048 17.147 1.00 86.31 91 ASP A C 1
ATOM 762 O O . ASP A 1 91 ? -6.192 5.210 18.085 1.00 86.31 91 ASP A O 1
ATOM 766 N N . ILE A 1 92 ? -4.646 6.055 16.695 1.00 87.69 92 ILE A N 1
ATOM 767 C CA . ILE A 1 92 ? -4.702 7.422 17.240 1.00 87.69 92 ILE A CA 1
ATOM 768 C C . ILE A 1 92 ? -6.088 8.048 17.026 1.00 87.69 92 ILE A C 1
ATOM 770 O O . ILE A 1 92 ? -6.657 8.606 17.968 1.00 87.69 92 ILE A O 1
ATOM 774 N N . GLU A 1 93 ? -6.659 7.932 15.822 1.00 82.44 93 GLU A N 1
ATOM 775 C CA . GLU A 1 93 ? -7.990 8.467 15.506 1.00 82.44 93 GLU A CA 1
ATOM 776 C C . GLU A 1 93 ? -9.080 7.832 16.390 1.00 82.44 93 GLU A C 1
ATOM 778 O O . GLU A 1 93 ? -9.952 8.530 16.916 1.00 82.44 93 GLU A O 1
ATOM 783 N N . SER A 1 94 ? -9.018 6.514 16.607 1.00 78.75 94 SER A N 1
ATOM 784 C CA . SER A 1 94 ? -9.964 5.803 17.480 1.00 78.75 94 SER A CA 1
ATOM 785 C C . SER A 1 94 ? -9.865 6.252 18.944 1.00 78.75 94 SER A C 1
ATOM 787 O O . SER A 1 94 ? -10.890 6.492 19.588 1.00 78.75 94 SER A O 1
ATOM 789 N N . SER A 1 95 ? -8.643 6.462 19.443 1.00 75.88 95 SER A N 1
ATOM 790 C CA . SER A 1 95 ? -8.382 6.916 20.814 1.00 75.88 95 SER A CA 1
ATOM 791 C C . SER A 1 95 ? -8.893 8.343 21.051 1.00 75.88 95 SER 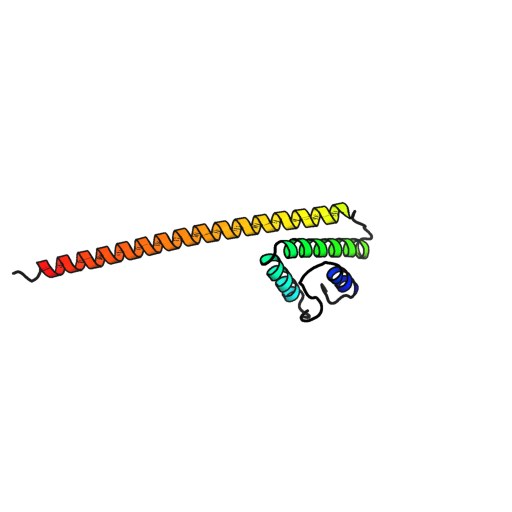A C 1
ATOM 793 O O . SER A 1 95 ? -9.447 8.646 22.108 1.00 75.88 95 SER A O 1
ATOM 795 N N . GLN A 1 96 ? -8.769 9.220 20.049 1.00 70.12 96 GLN A N 1
ATOM 796 C CA . GLN A 1 96 ? -9.297 10.587 20.101 1.00 70.12 96 GLN A CA 1
ATOM 797 C C . GLN A 1 96 ? -10.831 10.639 20.064 1.00 70.12 96 GLN A C 1
ATOM 799 O O . GLN A 1 96 ? -11.433 11.465 20.751 1.00 70.12 96 GLN A O 1
ATOM 804 N N . LYS A 1 97 ? -11.486 9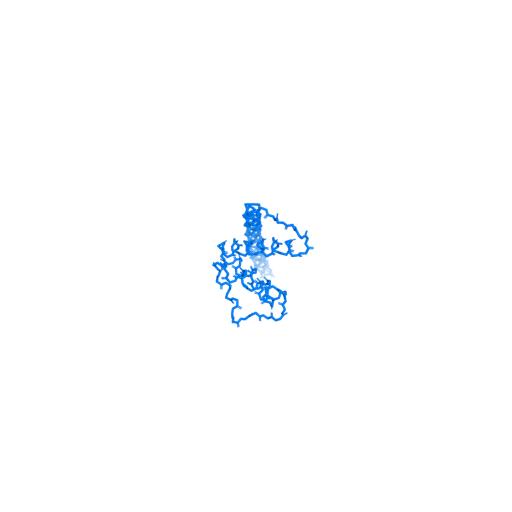.751 19.304 1.00 65.62 97 LYS A N 1
ATOM 805 C CA . LYS A 1 97 ? -12.959 9.663 19.265 1.00 65.62 97 LYS A CA 1
ATOM 806 C C . LYS A 1 97 ? -13.552 9.162 20.586 1.00 65.62 97 LYS A C 1
ATOM 808 O O . LYS A 1 97 ? -14.606 9.638 21.002 1.00 65.62 97 LYS A O 1
ATOM 813 N N . GLN A 1 98 ? -12.873 8.243 21.275 1.00 60.25 98 GLN A N 1
ATOM 814 C CA . GLN A 1 98 ? -13.311 7.762 22.591 1.00 60.25 98 GLN A CA 1
ATOM 815 C C . GLN A 1 98 ? -13.170 8.830 23.685 1.00 60.25 98 GLN A C 1
ATOM 817 O O . GLN A 1 98 ? -14.077 8.987 24.505 1.00 60.25 98 GLN A O 1
ATOM 822 N N . SER A 1 99 ? -12.086 9.612 23.681 1.00 58.62 99 SER A N 1
ATOM 823 C CA . SER A 1 99 ? -11.887 10.685 24.666 1.00 58.62 99 SER A CA 1
ATOM 824 C C . SER A 1 99 ? -12.851 11.862 24.472 1.00 58.62 99 SER A C 1
ATOM 826 O O . SER A 1 99 ? -13.374 12.391 25.453 1.00 58.62 99 SER A O 1
ATOM 828 N N . THR A 1 100 ? -13.178 12.223 23.227 1.00 58.25 100 THR A N 1
ATOM 829 C CA . THR A 1 100 ? -14.196 13.254 22.938 1.00 58.25 100 THR A CA 1
ATOM 830 C C . THR A 1 100 ? -15.624 12.787 23.229 1.00 58.25 100 THR A C 1
ATOM 832 O O . THR A 1 100 ? -16.425 13.578 23.727 1.00 58.25 100 THR A O 1
ATOM 835 N N . GLY A 1 101 ? -15.951 11.509 23.005 1.00 56.28 101 GLY A N 1
ATOM 836 C CA . GLY A 1 101 ? -17.240 10.932 23.411 1.00 56.28 101 GLY A CA 1
ATOM 837 C C . GLY A 1 101 ? -17.433 10.911 24.933 1.00 56.28 101 GLY A C 1
ATOM 838 O O . GLY A 1 101 ? -18.496 11.281 25.431 1.00 56.28 101 GLY A O 1
ATOM 839 N N . ALA A 1 102 ? -16.387 10.564 25.689 1.00 54.53 102 ALA A N 1
ATOM 840 C CA . ALA A 1 102 ? -16.420 10.583 27.152 1.00 54.53 102 ALA A CA 1
ATOM 841 C C . ALA A 1 102 ? -16.579 12.006 27.722 1.00 54.53 102 ALA A C 1
ATOM 843 O O . ALA A 1 102 ? -17.354 12.209 28.657 1.00 54.53 102 ALA A O 1
ATOM 844 N N . GLN A 1 103 ? -15.909 13.004 27.134 1.00 53.44 103 GLN A N 1
ATOM 845 C CA . GLN A 1 103 ? -16.055 14.409 27.536 1.00 53.44 103 GLN A CA 1
ATOM 846 C C . GLN A 1 103 ? -17.446 14.970 27.219 1.00 53.44 103 GLN A C 1
ATOM 848 O O . GLN A 1 103 ? -18.020 15.679 28.045 1.00 53.44 103 GLN A O 1
ATOM 853 N N . ARG A 1 104 ? -18.026 14.621 26.063 1.00 55.28 104 ARG A N 1
ATOM 854 C CA . ARG A 1 104 ? -19.379 15.055 25.685 1.00 55.28 104 ARG A CA 1
ATOM 855 C C . ARG A 1 104 ? -20.445 14.479 26.621 1.00 55.28 104 ARG A C 1
ATOM 857 O O . ARG A 1 104 ? -21.271 15.234 27.125 1.00 55.28 104 ARG A O 1
ATOM 864 N N . ASN A 1 105 ? -20.345 13.192 26.955 1.00 56.66 105 ASN A N 1
ATOM 865 C CA . ASN A 1 105 ? -21.255 12.540 27.900 1.00 56.66 105 ASN A CA 1
ATOM 866 C C . ASN A 1 105 ? -21.121 13.097 29.330 1.00 56.66 105 ASN A C 1
ATOM 868 O O . ASN A 1 105 ? -22.116 13.197 30.047 1.00 56.66 105 ASN A O 1
ATOM 872 N N . GLN A 1 106 ? -19.916 13.489 29.764 1.00 58.38 106 GLN A N 1
ATOM 873 C CA . GLN A 1 106 ? -19.726 14.161 31.058 1.00 58.38 106 GLN A CA 1
ATOM 874 C C . GLN A 1 106 ? -20.311 15.581 31.061 1.00 58.38 106 GLN A C 1
ATOM 876 O O . GLN A 1 106 ? -20.946 15.981 32.034 1.00 58.38 106 GLN A O 1
ATOM 881 N N . MET A 1 107 ? -20.152 16.333 29.972 1.00 55.56 107 MET A N 1
ATOM 882 C CA . MET A 1 107 ? -20.660 17.701 29.849 1.00 55.56 107 MET A CA 1
ATOM 883 C C . MET A 1 107 ? -22.195 17.749 29.741 1.00 55.56 107 MET A C 1
ATOM 885 O O . MET A 1 107 ? -22.819 18.628 30.336 1.00 55.56 107 MET A O 1
ATOM 889 N N . GLU A 1 108 ? -22.814 16.770 29.074 1.00 58.19 108 GLU A N 1
ATOM 890 C CA . GLU A 1 108 ? -24.274 16.592 29.038 1.00 58.19 108 GLU A CA 1
ATOM 891 C C . GLU A 1 108 ? -24.836 16.190 30.417 1.00 58.19 108 GLU A C 1
ATOM 893 O O . GLU A 1 108 ? -25.792 16.812 30.883 1.00 58.19 108 GLU A O 1
ATOM 898 N N . ASN A 1 109 ? -24.177 15.274 31.144 1.00 58.28 109 ASN A N 1
ATOM 899 C CA . ASN A 1 109 ? -24.565 14.907 32.517 1.00 58.28 109 ASN A CA 1
ATOM 900 C C . ASN A 1 109 ? -24.454 16.081 33.512 1.00 58.28 109 ASN A C 1
ATOM 902 O O . ASN A 1 109 ? -25.313 16.258 34.379 1.00 58.28 109 ASN A O 1
ATOM 906 N N . ILE A 1 110 ? -23.418 16.919 33.394 1.00 59.22 110 ILE A N 1
ATOM 907 C CA . ILE A 1 110 ? -23.270 18.127 34.225 1.00 59.22 110 ILE A CA 1
ATOM 908 C C . ILE A 1 110 ? -24.374 19.147 33.896 1.00 59.22 110 ILE A C 1
ATOM 910 O O . ILE A 1 110 ? -24.910 19.797 34.798 1.00 59.22 110 ILE A O 1
ATOM 914 N N . HIS A 1 111 ? -24.755 19.276 32.622 1.00 54.50 111 HIS A N 1
ATOM 915 C CA . HIS A 1 111 ? -25.813 20.190 32.195 1.00 54.50 111 HIS A CA 1
ATOM 916 C C . HIS A 1 111 ? -27.213 19.740 32.662 1.00 54.50 111 HIS A C 1
ATOM 918 O O . HIS A 1 111 ? -27.995 20.578 33.119 1.00 54.50 111 HIS A O 1
ATOM 924 N N . GLU A 1 112 ? -27.520 18.439 32.638 1.00 58.56 112 GLU A N 1
ATOM 925 C CA . GLU A 1 112 ? -28.766 17.889 33.202 1.00 58.56 112 GLU A CA 1
ATOM 926 C C . GLU A 1 112 ? -28.820 17.988 34.733 1.00 58.56 112 GLU A C 1
ATOM 928 O O . GLU A 1 112 ? -29.843 18.398 35.291 1.00 58.56 112 GLU A O 1
ATOM 933 N N . SER A 1 113 ? -27.706 17.711 35.421 1.00 57.84 113 SER A N 1
ATOM 934 C CA . SER A 1 113 ? -27.599 17.868 36.879 1.00 57.84 113 SER A CA 1
ATOM 935 C C . SER A 1 113 ? -27.864 19.315 37.321 1.00 57.84 113 SER A C 1
ATOM 937 O O . SER A 1 113 ? -28.597 19.560 38.284 1.00 57.84 113 SER A O 1
ATOM 939 N N . ASN A 1 114 ? -27.336 20.294 36.581 1.00 58.00 114 ASN A N 1
ATOM 940 C CA . ASN A 1 114 ? -27.550 21.714 36.867 1.00 58.00 114 ASN A CA 1
ATOM 941 C C . ASN A 1 114 ? -28.975 22.187 36.532 1.00 58.00 114 ASN A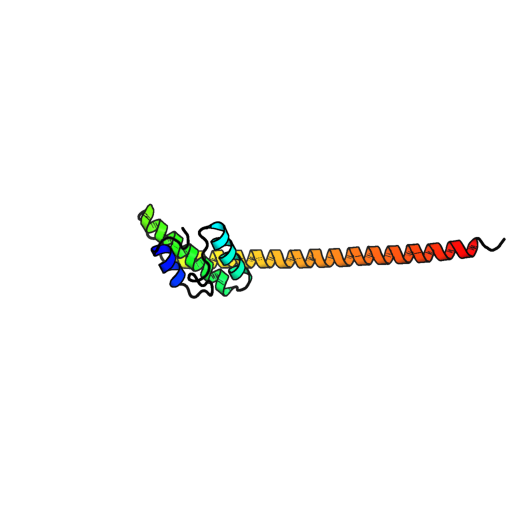 C 1
ATOM 943 O O . ASN A 1 114 ? -29.531 22.993 37.279 1.00 58.00 114 ASN A O 1
ATOM 947 N N . LYS A 1 115 ? -29.606 21.654 35.474 1.00 57.50 115 LYS A N 1
ATOM 948 C CA . LYS A 1 115 ? -31.030 21.903 35.188 1.00 57.50 115 LYS A CA 1
ATOM 949 C C . LYS A 1 115 ? -31.925 21.381 36.313 1.00 57.50 115 LYS A C 1
ATOM 951 O O . LYS A 1 115 ? -32.747 22.138 36.820 1.00 57.50 115 LYS A O 1
ATOM 956 N N . SER A 1 116 ? -31.730 20.138 36.759 1.00 57.59 116 SER A N 1
ATOM 957 C CA . SER A 1 116 ? -32.506 19.536 37.858 1.00 57.59 116 SER A CA 1
ATOM 958 C C . SER A 1 116 ? -32.424 20.358 39.155 1.00 57.59 116 SER A C 1
ATOM 960 O O . SER A 1 116 ? -33.448 20.661 39.773 1.00 57.59 116 SER A O 1
ATOM 962 N N . LYS A 1 117 ? -31.226 20.844 39.511 1.00 58.25 117 LYS A N 1
ATOM 963 C CA . LYS A 1 117 ? -31.033 21.743 40.663 1.00 58.25 117 LYS A CA 1
ATOM 964 C C . LYS A 1 117 ? -31.761 23.083 40.508 1.00 58.25 117 LYS A C 1
ATOM 966 O O . LYS A 1 117 ? -32.345 23.567 41.475 1.00 58.25 117 LYS A O 1
ATOM 971 N N . ALA A 1 118 ? -31.776 2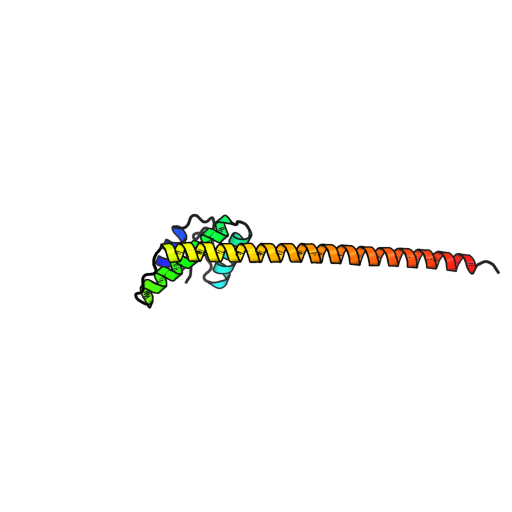3.665 39.308 1.00 56.47 118 ALA A N 1
ATOM 972 C CA . ALA A 1 118 ? -32.483 24.919 39.039 1.00 56.47 118 ALA A CA 1
ATOM 973 C C . ALA A 1 118 ? -34.016 24.769 39.127 1.00 56.47 118 ALA A C 1
ATOM 975 O O . ALA A 1 118 ? -34.688 25.657 39.654 1.00 56.47 118 ALA A O 1
ATOM 976 N N . TYR A 1 119 ? -34.575 23.640 38.671 1.00 54.72 119 TYR A N 1
ATOM 977 C CA . TYR A 1 119 ? -36.009 23.348 38.810 1.00 54.72 119 TYR A CA 1
ATOM 978 C C . TYR A 1 119 ? -36.405 23.035 40.262 1.00 54.72 119 TYR A C 1
ATOM 980 O O . TYR A 1 119 ? -37.449 23.503 40.716 1.00 54.72 119 TYR A O 1
ATOM 988 N N . GLY A 1 120 ? -35.551 22.335 41.020 1.00 53.69 120 GLY A N 1
ATOM 989 C CA . GLY A 1 120 ? -35.759 22.096 42.453 1.00 53.69 120 GLY A CA 1
ATOM 990 C C . GLY A 1 120 ? -35.767 23.386 43.279 1.00 53.69 120 GLY A C 1
ATOM 991 O O . GLY A 1 120 ? -36.649 23.583 44.108 1.00 53.69 120 GLY A O 1
ATOM 992 N N . MET A 1 121 ? -34.848 24.315 42.992 1.00 49.75 121 MET A N 1
ATOM 993 C CA . MET A 1 121 ? -34.743 25.596 43.704 1.00 49.75 121 MET A CA 1
ATOM 994 C C . MET A 1 121 ? -35.902 26.560 43.373 1.00 49.75 121 MET A C 1
ATOM 996 O O . MET A 1 121 ? -36.341 27.324 44.232 1.00 49.75 121 MET A O 1
ATOM 1000 N N . ARG A 1 122 ? -36.459 26.492 42.152 1.00 48.28 122 ARG A N 1
ATOM 1001 C CA . ARG A 1 122 ? -37.638 27.283 41.751 1.00 48.28 122 ARG A CA 1
ATOM 1002 C C . ARG A 1 122 ? -38.933 26.837 42.440 1.00 48.28 122 ARG A C 1
ATOM 1004 O O . ARG A 1 122 ? -39.755 27.695 42.752 1.00 48.28 122 ARG A O 1
ATOM 1011 N N . MET A 1 123 ? -39.108 25.542 42.718 1.00 47.06 123 MET A N 1
ATOM 1012 C CA . MET A 1 123 ? -40.283 25.056 43.460 1.00 47.06 123 MET A CA 1
ATOM 1013 C C . MET A 1 123 ? -40.234 25.404 44.952 1.00 47.06 123 MET A C 1
ATOM 1015 O O . MET A 1 123 ? -41.280 25.627 45.557 1.00 47.06 123 MET A O 1
ATOM 1019 N N . SER A 1 124 ? -39.043 25.536 45.543 1.00 50.56 124 SER A N 1
ATOM 1020 C CA . SER A 1 124 ? -38.902 25.971 46.939 1.00 50.56 124 SER A CA 1
ATOM 1021 C C . SER A 1 124 ? -39.254 27.451 47.146 1.00 50.56 124 SER A C 1
ATOM 1023 O O . SER A 1 124 ? -39.816 27.794 48.180 1.00 50.56 124 SER A O 1
ATOM 1025 N N . LEU A 1 125 ? -38.981 28.332 46.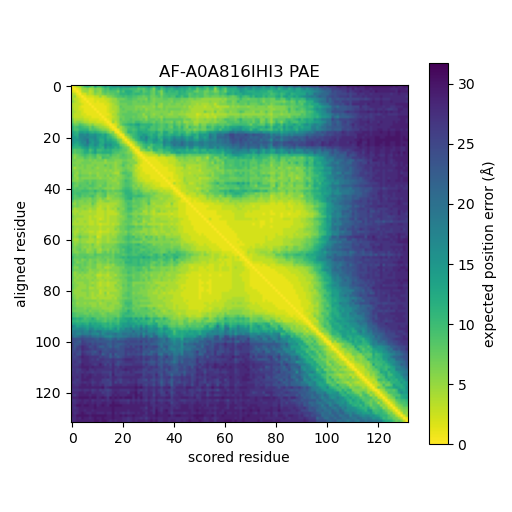171 1.00 46.94 125 LEU A N 1
ATOM 1026 C CA . LEU A 1 125 ? -39.331 29.760 46.272 1.00 46.94 125 LEU A CA 1
ATOM 1027 C C . LEU A 1 125 ? -40.832 30.041 46.078 1.00 46.94 125 LEU A C 1
ATOM 1029 O O . LEU A 1 125 ? -41.364 30.978 46.674 1.00 46.94 125 LEU A O 1
ATOM 1033 N N . LEU A 1 126 ? -41.526 29.237 45.265 1.00 45.94 126 LEU A N 1
ATOM 1034 C CA . LEU A 1 126 ? -42.965 29.409 45.021 1.00 45.94 126 LEU A CA 1
ATOM 1035 C C . LEU A 1 126 ? -43.833 28.957 46.208 1.00 45.94 126 LEU A C 1
ATOM 1037 O O . LEU A 1 126 ? -44.941 29.456 46.364 1.00 45.94 126 LEU A O 1
ATOM 1041 N N . LEU A 1 127 ? -43.328 28.080 47.082 1.00 45.69 127 LEU A N 1
ATOM 1042 C CA . LEU A 1 127 ? -44.035 27.674 48.306 1.00 45.69 127 LEU A CA 1
ATOM 1043 C C . LEU A 1 127 ? -43.899 28.683 49.460 1.00 45.69 127 LEU A C 1
ATOM 1045 O O . LEU A 1 127 ? -44.734 28.688 50.358 1.00 45.69 127 LEU A O 1
ATOM 1049 N N . VAL A 1 128 ? -42.888 29.558 49.439 1.00 48.78 128 VAL A N 1
ATOM 1050 C CA . VAL A 1 128 ? -42.644 30.548 50.512 1.00 48.78 128 VAL A CA 1
ATOM 1051 C C . VAL A 1 128 ? -43.403 31.865 50.282 1.00 48.78 128 VAL A C 1
ATOM 1053 O O . VAL A 1 128 ? -43.575 32.646 51.209 1.00 48.78 128 VAL A O 1
ATOM 1056 N N . THR A 1 129 ? -43.914 32.114 49.074 1.00 47.53 129 THR A N 1
ATOM 1057 C CA . THR A 1 129 ? -44.558 33.393 48.707 1.00 47.53 129 THR A CA 1
ATOM 1058 C C . THR A 1 129 ? -46.092 33.375 48.732 1.00 47.53 129 THR A C 1
ATOM 1060 O O . THR A 1 129 ? -46.704 34.391 48.423 1.00 47.53 129 THR A O 1
ATOM 1063 N N . VAL A 1 130 ? -46.724 32.266 49.141 1.00 46.62 130 VAL A N 1
ATOM 1064 C CA . VAL A 1 130 ? -48.199 32.136 49.257 1.00 46.62 130 VAL A CA 1
ATOM 1065 C C . VAL A 1 130 ? -48.679 32.116 50.722 1.00 46.62 130 VAL A C 1
ATOM 1067 O O . VAL A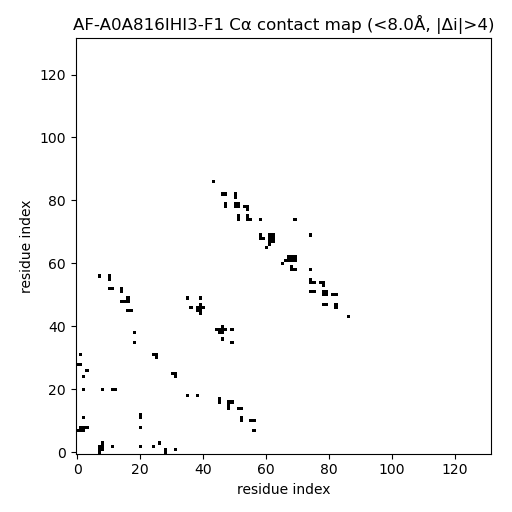 1 130 ? -49.853 31.896 50.996 1.00 46.62 130 VAL A O 1
ATOM 1070 N N . SER A 1 131 ? -47.797 32.410 51.679 1.00 47.94 131 SER A N 1
ATOM 1071 C CA . SER A 1 131 ? -48.154 32.541 53.098 1.00 47.94 131 SER A CA 1
ATOM 1072 C C . SER A 1 131 ? -47.775 33.921 53.630 1.00 47.94 131 SER A C 1
ATOM 1074 O O . SER A 1 131 ? -46.768 34.058 54.322 1.00 47.94 131 SER A O 1
ATOM 1076 N N . ASN A 1 132 ? -48.558 34.938 53.261 1.00 38.97 132 ASN A N 1
ATOM 1077 C CA . ASN A 1 132 ? -48.899 36.092 54.106 1.00 38.97 132 ASN A CA 1
ATOM 1078 C C . ASN A 1 132 ? -49.987 36.943 53.451 1.00 38.97 132 ASN A C 1
ATOM 1080 O O . ASN A 1 132 ? -49.805 37.312 52.270 1.00 38.97 132 ASN A O 1
#

Sequence (132 aa):
MLFECRVAKEIWEMIPTSFYVSASTSDNLIENINYLLIGAKQDKREALNFFAGWNIWKMRNNILFHHKRDHILRVIHAAIRENQCWNKAIDIESSQKQSTGAQRNQMENIHESNKSKAYGMRMSLLLVTVSN

Solvent-accessible surface area (backbone atoms only — not comparable to full-atom values): 7487 Å² total; per-residue (Å²): 99,72,64,74,38,69,71,40,32,55,54,53,71,73,44,100,51,88,75,64,77,85,82,74,72,60,95,43,57,67,58,49,49,49,55,53,52,53,49,26,71,74,34,73,66,42,29,38,49,50,34,42,41,52,36,52,52,51,41,51,48,33,34,73,78,64,73,39,81,68,58,66,67,60,41,52,54,47,16,54,50,50,36,53,54,49,51,53,53,51,54,52,54,54,53,52,54,52,54,52,52,53,51,49,55,51,53,52,52,53,52,51,54,52,48,53,53,54,57,54,55,53,56,59,56,63,67,65,75,76,74,128